Protein AF-A0A2D4QI68-F1 (afdb_monomer_lite)

Sequence (97 aa):
MYNESMERTRIRRRRPTATAVVVGTLAFLISAGLVGVPFAFAILWLKQVNPILSYVVTLGGGFAVVLAIMYVTVFLMEGFEKATGVSLRTRSSRQRS

Secondary structure (DSSP, 8-state):
-------------PPPPHHHHHHHHHHHHHHHHHHHHHHHHHHHHHHHH-HHHHHHHHHHHHHHHHHHHHHHHHHHHHHHHHHH----S-SSS----

Radius of gyration: 21.14 Å; chains: 1; bounding box: 76×21×42 Å

pLDDT: mean 77.0, std 17.6, range [38.06, 93.94]

Foldseek 3Di:
DDDDDPPPPPPPPDDQDPVLVVLLVVLLVVLCCVQVVVLVVVLVVCCVVPVVVSVVCVVVVVVVSVVSSVVSSVVSLVVVCVVPVDPSDPCPPPPDD

Structure (mmCIF, N/CA/C/O backbone):
data_AF-A0A2D4QI68-F1
#
_entry.id   AF-A0A2D4QI68-F1
#
loop_
_atom_site.group_PDB
_atom_site.id
_atom_site.type_symbol
_atom_site.label_atom_id
_atom_site.label_alt_id
_atom_site.label_comp_id
_atom_site.label_asym_id
_atom_site.label_entity_id
_atom_site.label_seq_id
_atom_site.pdbx_PDB_ins_code
_atom_site.Cartn_x
_atom_site.Cartn_y
_atom_site.Cartn_z
_atom_site.occupancy
_atom_site.B_iso_or_equiv
_atom_site.auth_seq_id
_atom_site.auth_comp_id
_atom_site.auth_asym_id
_atom_site.auth_atom_id
_atom_site.pdbx_PDB_model_num
ATOM 1 N N . MET A 1 1 ? -56.851 9.162 8.654 1.00 46.06 1 MET A N 1
ATOM 2 C CA . MET A 1 1 ? -56.366 8.025 7.838 1.00 46.06 1 MET A CA 1
ATOM 3 C C . MET A 1 1 ? -55.686 8.629 6.619 1.00 46.06 1 MET A C 1
ATOM 5 O O . MET A 1 1 ? -56.391 9.237 5.840 1.00 46.06 1 MET A O 1
ATOM 9 N N . TYR A 1 2 ? -54.376 8.671 6.416 1.00 38.06 2 TYR A N 1
ATOM 10 C CA . TYR A 1 2 ? -53.223 7.934 6.926 1.00 38.06 2 TYR A CA 1
ATOM 11 C C . TYR A 1 2 ? -52.075 8.954 7.065 1.00 38.06 2 TYR A C 1
ATOM 13 O O . TYR A 1 2 ? -51.702 9.591 6.083 1.00 38.06 2 TYR A O 1
ATOM 21 N N . ASN A 1 3 ? -51.554 9.128 8.278 1.00 54.41 3 ASN A N 1
ATOM 22 C CA . ASN A 1 3 ? -50.227 9.699 8.517 1.00 54.41 3 ASN A CA 1
ATOM 23 C C . ASN A 1 3 ? -49.251 8.520 8.676 1.00 54.41 3 ASN A C 1
ATOM 25 O O . ASN A 1 3 ? -49.701 7.419 8.973 1.00 54.41 3 ASN A O 1
ATOM 29 N N . GLU A 1 4 ? -47.949 8.789 8.551 1.00 47.94 4 GLU A N 1
ATOM 30 C CA . GLU A 1 4 ? -46.824 7.880 8.861 1.00 47.94 4 GLU A CA 1
ATOM 31 C C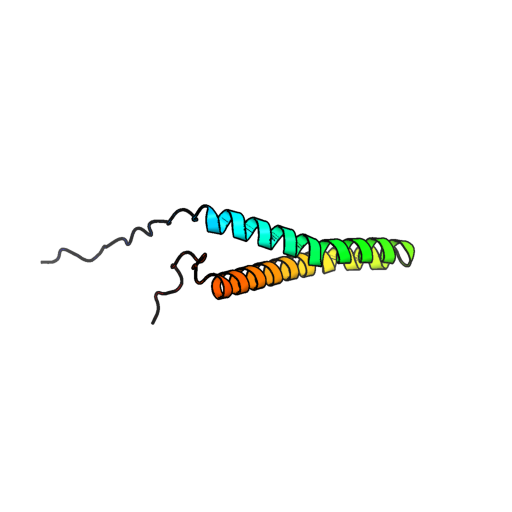 . GLU A 1 4 ? -46.401 6.907 7.745 1.00 47.94 4 GLU A C 1
ATOM 33 O O . GLU A 1 4 ? -46.900 5.796 7.643 1.00 47.94 4 GLU A O 1
ATOM 38 N N . SER A 1 5 ? -45.400 7.299 6.943 1.00 47.25 5 SER A N 1
ATOM 39 C CA . SER A 1 5 ? -44.358 6.355 6.465 1.00 47.25 5 SER A CA 1
ATOM 40 C C . SER A 1 5 ? -43.213 7.002 5.674 1.00 47.25 5 SER A C 1
ATOM 42 O O . SER A 1 5 ? -42.288 6.305 5.265 1.00 47.25 5 SER A O 1
ATOM 44 N N . MET A 1 6 ? -43.170 8.329 5.494 1.00 48.41 6 MET A N 1
ATOM 45 C CA . MET A 1 6 ? -41.939 9.000 5.042 1.00 48.41 6 MET A CA 1
ATOM 46 C C . MET A 1 6 ? -40.979 9.250 6.213 1.00 48.41 6 MET A C 1
ATOM 48 O O . MET A 1 6 ? -40.558 10.380 6.474 1.00 48.41 6 MET A O 1
ATOM 52 N N . GLU A 1 7 ? -40.601 8.189 6.925 1.00 46.50 7 GLU A N 1
ATOM 53 C CA . GLU A 1 7 ? -39.475 8.237 7.852 1.00 46.50 7 GLU A CA 1
ATOM 54 C C . GLU A 1 7 ? -38.187 8.269 7.020 1.00 46.50 7 GLU A C 1
ATOM 56 O O . GLU A 1 7 ? -37.572 7.256 6.691 1.00 46.50 7 GLU A O 1
ATOM 61 N N . ARG A 1 8 ? -37.796 9.479 6.602 1.00 53.12 8 ARG A N 1
ATOM 62 C CA . ARG A 1 8 ? -36.465 9.745 6.055 1.00 53.12 8 ARG A CA 1
ATOM 63 C C . ARG A 1 8 ? -35.458 9.412 7.150 1.00 53.12 8 ARG A C 1
ATOM 65 O O . ARG A 1 8 ? -35.125 10.276 7.962 1.00 53.12 8 ARG A O 1
ATOM 72 N N . THR A 1 9 ? -34.948 8.184 7.155 1.00 52.78 9 THR A N 1
ATOM 73 C CA . THR A 1 9 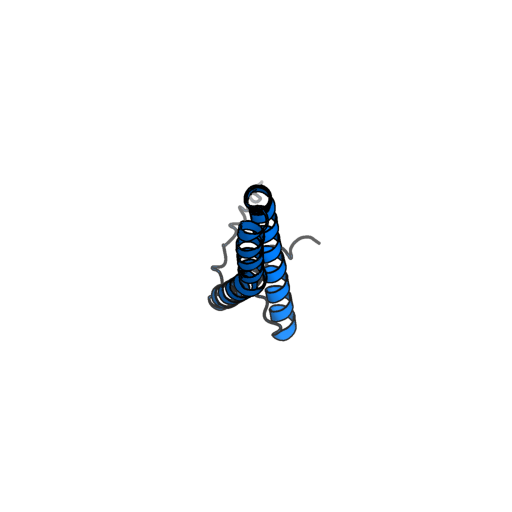? -33.770 7.775 7.921 1.00 52.78 9 THR A CA 1
ATOM 74 C C . THR A 1 9 ? -32.613 8.696 7.553 1.00 52.78 9 THR A C 1
ATOM 76 O O . THR A 1 9 ? -31.876 8.469 6.593 1.00 52.78 9 THR A O 1
ATOM 79 N N . ARG A 1 10 ? -32.459 9.790 8.304 1.00 56.16 10 ARG A N 1
ATOM 80 C CA . ARG A 1 10 ? -31.258 10.616 8.273 1.00 56.16 10 ARG A CA 1
ATOM 81 C C . ARG A 1 10 ? -30.132 9.723 8.760 1.00 56.16 10 ARG A C 1
ATOM 83 O O . ARG A 1 10 ? -29.990 9.496 9.959 1.00 56.16 10 ARG A O 1
ATOM 90 N N . ILE A 1 11 ? -29.334 9.220 7.825 1.00 55.78 11 ILE A N 1
ATOM 91 C CA . ILE A 1 11 ? -28.065 8.562 8.111 1.00 55.78 11 ILE A CA 1
ATOM 92 C C . ILE A 1 11 ? -27.205 9.606 8.831 1.00 55.78 11 ILE A C 1
ATOM 94 O O . ILE A 1 11 ? -26.557 10.446 8.204 1.00 55.78 11 ILE A O 1
ATOM 98 N N . ARG A 1 12 ? -27.245 9.615 10.169 1.00 50.62 12 ARG A N 1
ATOM 99 C CA . ARG A 1 12 ? -26.303 10.376 10.989 1.00 50.62 12 ARG A CA 1
ATOM 100 C C . ARG A 1 12 ? -24.933 9.791 10.680 1.00 50.62 12 ARG A C 1
ATOM 102 O O . ARG A 1 12 ? -24.572 8.747 11.220 1.00 50.62 12 ARG A O 1
ATOM 109 N N . ARG A 1 13 ? -24.183 10.445 9.788 1.00 49.00 13 ARG A N 1
ATOM 110 C CA . ARG A 1 13 ? -22.764 10.161 9.569 1.00 49.00 13 ARG A CA 1
ATOM 111 C C . ARG A 1 13 ? -22.080 10.291 10.928 1.00 49.00 13 ARG A C 1
ATOM 113 O O . ARG A 1 13 ? -21.866 11.403 11.409 1.00 49.00 13 ARG A O 1
ATOM 120 N N . ARG A 1 14 ? -21.807 9.163 11.594 1.00 54.69 14 ARG A N 1
ATOM 121 C CA . ARG A 1 14 ? -20.927 9.165 12.763 1.00 54.69 14 ARG A CA 1
ATOM 122 C C . ARG A 1 14 ? -19.587 9.671 12.254 1.00 54.69 14 ARG A C 1
ATOM 124 O O . ARG A 1 14 ? -19.041 9.101 11.312 1.00 54.69 14 ARG A O 1
ATOM 131 N N . ARG A 1 15 ? -19.117 10.785 12.822 1.00 56.84 15 ARG A N 1
ATOM 132 C CA . ARG A 1 15 ? -17.771 11.282 12.539 1.00 56.84 15 ARG A CA 1
ATOM 133 C C . ARG A 1 15 ? -16.795 10.130 12.803 1.00 56.84 15 ARG A C 1
ATOM 135 O O . ARG A 1 15 ? -17.011 9.403 13.778 1.00 56.84 15 ARG A O 1
ATOM 142 N N . PRO A 1 16 ? -15.792 9.927 11.937 1.00 60.50 16 PRO A N 1
ATOM 143 C CA . PRO A 1 16 ? -14.781 8.915 12.188 1.00 60.50 16 PRO A CA 1
ATOM 144 C C . PRO A 1 16 ? -14.194 9.168 13.578 1.00 60.50 16 PRO A C 1
ATOM 146 O O . PRO A 1 16 ? -13.912 10.313 13.942 1.00 60.50 16 PRO A O 1
ATOM 149 N N . THR A 1 17 ? -14.094 8.119 14.390 1.00 69.25 17 THR A N 1
ATOM 150 C CA . THR A 1 17 ? -13.422 8.224 15.684 1.00 69.25 17 THR A CA 1
ATOM 151 C C . THR A 1 17 ? -11.969 8.609 15.421 1.00 69.25 17 THR A C 1
ATOM 153 O O . THR A 1 17 ? -11.354 8.099 14.484 1.00 69.25 17 THR A O 1
ATOM 156 N N . ALA A 1 18 ? -11.406 9.515 16.227 1.00 75.50 18 ALA A N 1
ATOM 157 C CA . ALA A 1 18 ? -10.010 9.935 16.070 1.00 75.50 18 ALA A CA 1
ATOM 158 C C . ALA A 1 18 ? -9.057 8.723 16.030 1.00 75.50 18 ALA A C 1
ATOM 160 O O . ALA A 1 18 ? -8.113 8.695 15.249 1.00 75.50 18 ALA A O 1
ATOM 161 N N . THR A 1 19 ? -9.379 7.671 16.786 1.00 74.12 19 THR A N 1
ATOM 162 C CA . THR A 1 19 ? -8.669 6.388 16.783 1.00 74.12 19 THR A CA 1
ATOM 163 C C . THR A 1 19 ? -8.691 5.681 15.426 1.00 74.12 19 THR A C 1
ATOM 165 O O . THR A 1 19 ? -7.646 5.219 14.982 1.00 74.12 19 THR A O 1
ATOM 168 N N . ALA A 1 20 ? -9.827 5.640 14.724 1.00 76.31 20 ALA A N 1
ATOM 169 C CA . ALA A 1 20 ? -9.916 5.042 13.389 1.00 76.31 20 ALA A CA 1
ATOM 170 C C . ALA A 1 20 ? -9.085 5.811 12.357 1.00 76.31 20 ALA A C 1
ATOM 172 O O . ALA A 1 20 ? -8.450 5.199 11.500 1.00 76.31 20 ALA A O 1
ATOM 173 N N . VAL A 1 21 ? -9.031 7.142 12.471 1.00 80.25 21 VAL A N 1
ATOM 174 C CA . VAL A 1 21 ? -8.193 7.976 11.597 1.00 80.25 21 VAL A CA 1
ATOM 175 C C . VAL A 1 21 ? -6.710 7.725 11.866 1.00 80.25 21 VAL A C 1
ATOM 177 O O . VAL A 1 21 ? -5.950 7.525 10.921 1.00 80.25 21 VAL A O 1
ATOM 180 N N . VAL A 1 22 ? -6.295 7.686 13.135 1.00 85.38 22 VAL A N 1
ATOM 181 C CA . VAL A 1 22 ? -4.889 7.470 13.514 1.00 85.38 22 VAL A CA 1
ATOM 182 C C . VAL A 1 22 ? -4.420 6.076 13.108 1.00 85.38 22 VAL A C 1
ATOM 184 O O . VAL A 1 22 ? -3.415 5.951 12.410 1.00 85.38 22 VAL A O 1
ATOM 187 N N . VAL A 1 23 ?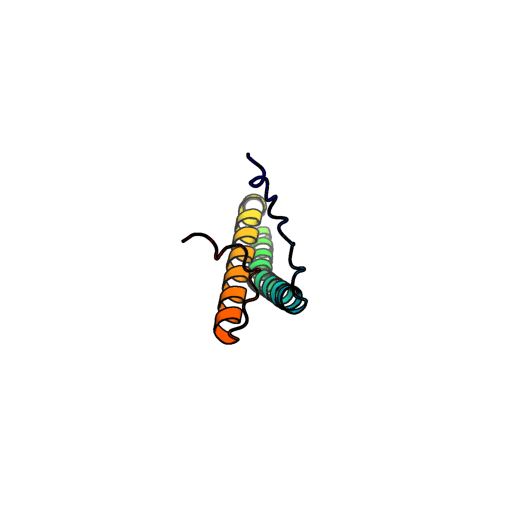 -5.168 5.031 13.476 1.00 85.50 23 VAL A N 1
ATOM 188 C CA . VAL A 1 23 ? -4.819 3.646 13.125 1.00 85.50 23 VAL A CA 1
ATOM 189 C C . VAL A 1 23 ? -4.836 3.460 11.613 1.00 85.50 23 VAL A C 1
ATOM 191 O O . VAL A 1 23 ? -3.939 2.826 11.066 1.00 85.50 23 VAL A O 1
ATOM 194 N N . GLY A 1 24 ? -5.806 4.055 10.918 1.00 85.25 24 GLY A N 1
ATOM 195 C CA . GLY A 1 24 ? -5.867 3.953 9.469 1.00 85.25 24 GLY A CA 1
ATOM 196 C C . GLY A 1 24 ? -4.727 4.651 8.751 1.00 85.25 24 GLY A C 1
ATOM 197 O O . GLY A 1 24 ? -4.163 4.090 7.815 1.00 85.25 24 GLY A O 1
ATOM 198 N N . THR A 1 25 ? -4.331 5.827 9.233 1.00 88.19 25 THR A N 1
ATOM 199 C CA . THR A 1 25 ? -3.159 6.535 8.710 1.00 88.19 25 THR A CA 1
ATOM 200 C C . THR A 1 25 ? -1.886 5.719 8.932 1.00 88.19 25 THR A C 1
ATOM 202 O O . THR A 1 25 ? -1.098 5.557 8.006 1.00 88.19 25 THR A O 1
ATOM 205 N N . LEU A 1 26 ? -1.701 5.142 10.123 1.00 89.75 26 LEU A N 1
ATOM 206 C CA . LEU A 1 26 ? -0.546 4.291 10.421 1.00 89.75 26 LEU A CA 1
ATOM 207 C C . LEU A 1 26 ? -0.515 3.034 9.546 1.00 89.75 26 LEU A C 1
ATOM 209 O O . LEU A 1 26 ? 0.518 2.731 8.953 1.00 89.75 26 LEU A O 1
ATOM 213 N N . ALA A 1 27 ? -1.642 2.332 9.414 1.00 89.25 27 ALA A N 1
ATOM 214 C CA . ALA A 1 27 ? -1.749 1.149 8.564 1.00 89.25 27 ALA A CA 1
ATOM 215 C C . ALA A 1 27 ? -1.441 1.477 7.096 1.00 89.25 27 ALA A C 1
ATOM 217 O O . ALA A 1 27 ? -0.736 0.718 6.430 1.00 89.25 27 ALA A O 1
ATOM 218 N N . PHE A 1 28 ? -1.908 2.628 6.604 1.00 90.69 28 PHE A N 1
ATOM 219 C CA . PHE A 1 28 ? -1.603 3.094 5.256 1.00 90.69 28 PHE A CA 1
ATOM 220 C C . PHE A 1 28 ? -0.112 3.390 5.072 1.00 90.69 28 PHE A C 1
ATOM 222 O O . PHE A 1 28 ? 0.481 2.926 4.102 1.00 90.69 28 PHE A O 1
ATOM 229 N N . LEU A 1 29 ? 0.519 4.103 6.013 1.00 92.69 29 LEU A N 1
ATOM 230 C CA . LEU A 1 29 ? 1.953 4.409 5.955 1.00 92.69 29 LEU A CA 1
ATOM 231 C C . LEU A 1 29 ? 2.810 3.138 5.969 1.00 92.69 29 LEU A C 1
ATOM 233 O O . LEU A 1 29 ? 3.738 3.015 5.172 1.00 92.69 29 LEU A O 1
ATOM 237 N N . ILE A 1 30 ? 2.468 2.170 6.823 1.00 92.62 30 ILE A N 1
ATOM 238 C CA . ILE A 1 30 ? 3.151 0.871 6.882 1.00 92.62 30 ILE A CA 1
ATOM 239 C C . ILE A 1 30 ? 2.985 0.122 5.555 1.00 92.62 30 ILE A C 1
ATOM 241 O O . ILE A 1 30 ? 3.960 -0.387 5.008 1.00 92.62 30 ILE A O 1
ATOM 245 N N . SER A 1 31 ? 1.772 0.101 5.000 1.00 91.38 31 SER A N 1
ATOM 246 C CA . SER A 1 31 ? 1.483 -0.562 3.722 1.00 91.38 31 SER A CA 1
ATOM 247 C C . SER A 1 31 ? 2.227 0.087 2.554 1.00 91.38 31 SER A C 1
ATOM 249 O O . SER A 1 31 ? 2.807 -0.607 1.719 1.00 91.38 31 SER A O 1
ATOM 251 N N . ALA A 1 32 ? 2.258 1.420 2.513 1.00 90.50 32 ALA A N 1
ATOM 252 C CA . ALA A 1 32 ? 3.002 2.181 1.519 1.00 90.50 32 ALA A CA 1
ATOM 253 C C . ALA A 1 32 ? 4.512 1.925 1.630 1.00 90.50 32 ALA A C 1
ATOM 255 O O . ALA A 1 32 ? 5.177 1.777 0.609 1.00 90.50 32 ALA A O 1
ATOM 256 N N . GLY A 1 33 ? 5.046 1.804 2.848 1.00 91.06 33 GLY A N 1
ATOM 257 C CA . GLY A 1 33 ? 6.437 1.417 3.077 1.00 91.06 33 GLY A CA 1
ATOM 258 C C . GLY A 1 33 ? 6.739 -0.002 2.589 1.00 91.06 33 GLY A C 1
ATOM 259 O O . GLY A 1 33 ? 7.690 -0.206 1.840 1.00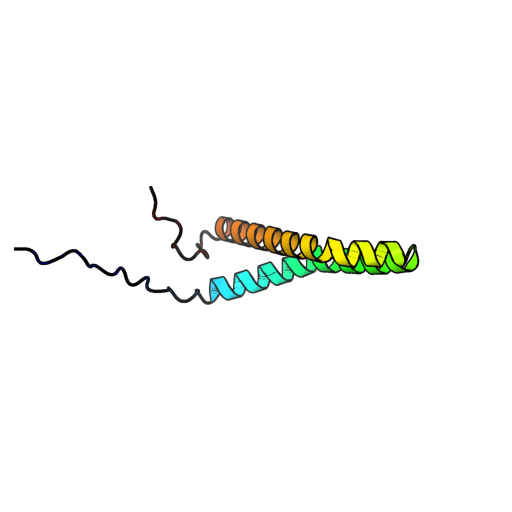 91.06 33 GLY A O 1
ATOM 260 N N . LEU A 1 34 ? 5.902 -0.973 2.960 1.00 92.44 34 LEU A N 1
ATOM 261 C CA . LEU A 1 34 ? 6.092 -2.390 2.629 1.00 92.44 34 LEU A CA 1
ATOM 262 C C . LEU A 1 34 ? 6.007 -2.687 1.132 1.00 92.44 34 LEU A C 1
ATOM 264 O O . LEU A 1 34 ? 6.721 -3.559 0.651 1.00 92.44 34 LEU A O 1
ATOM 268 N N . VAL A 1 35 ? 5.133 -1.997 0.399 1.00 93.19 35 VAL A N 1
ATOM 269 C CA . VAL A 1 35 ? 4.894 -2.275 -1.027 1.00 93.19 35 VAL A CA 1
ATOM 270 C C . VAL A 1 35 ? 5.573 -1.240 -1.921 1.00 93.19 35 VAL A C 1
ATOM 272 O O . VAL A 1 35 ? 6.207 -1.589 -2.916 1.00 93.19 35 VAL A O 1
ATOM 275 N N . GLY A 1 36 ? 5.465 0.040 -1.571 1.00 90.44 36 GLY A N 1
ATOM 276 C CA . GLY A 1 36 ? 5.961 1.142 -2.389 1.00 90.44 36 GLY A CA 1
ATOM 277 C C . GLY A 1 36 ? 7.485 1.211 -2.445 1.00 90.44 36 GLY A C 1
ATOM 278 O O . GLY A 1 36 ? 8.033 1.428 -3.525 1.00 90.44 36 GLY A O 1
ATOM 279 N N . VAL A 1 37 ? 8.181 0.978 -1.324 1.00 92.00 37 VAL A N 1
ATOM 280 C CA . VAL A 1 37 ? 9.655 1.045 -1.290 1.00 92.00 37 VAL A CA 1
ATOM 281 C C . VAL A 1 37 ? 10.289 -0.058 -2.146 1.00 92.00 37 VAL A C 1
ATOM 283 O O . VAL A 1 37 ? 11.096 0.284 -3.014 1.00 92.00 37 VAL A O 1
ATOM 286 N N . PRO A 1 38 ? 9.917 -1.350 -2.010 1.00 92.69 38 PRO A N 1
ATOM 287 C CA . PRO A 1 38 ? 10.467 -2.393 -2.874 1.00 92.69 38 PRO A CA 1
ATOM 288 C C . PRO A 1 38 ? 10.122 -2.186 -4.348 1.00 92.69 38 PRO A C 1
ATOM 290 O O . PRO A 1 38 ? 10.969 -2.410 -5.208 1.00 92.69 38 PRO A O 1
ATOM 293 N N . PHE A 1 39 ? 8.908 -1.714 -4.652 1.00 91.81 39 PHE A N 1
ATOM 294 C CA . PHE A 1 39 ? 8.504 -1.438 -6.028 1.00 91.81 39 PHE A CA 1
ATOM 295 C C . PHE A 1 39 ? 9.330 -0.313 -6.662 1.00 91.81 39 PHE A C 1
ATOM 297 O O . PHE A 1 39 ? 9.815 -0.459 -7.783 1.00 91.81 39 PHE A O 1
ATOM 304 N N . ALA A 1 40 ? 9.555 0.784 -5.935 1.00 90.75 40 ALA A N 1
ATOM 305 C CA . ALA A 1 40 ? 10.415 1.869 -6.396 1.00 90.75 40 ALA A CA 1
ATOM 306 C C . ALA A 1 40 ? 11.852 1.380 -6.633 1.00 90.75 40 ALA A C 1
ATOM 308 O O . ALA A 1 40 ? 12.454 1.698 -7.658 1.00 90.75 40 ALA A O 1
ATOM 309 N N . PHE A 1 41 ? 12.380 0.554 -5.726 1.00 93.94 41 PHE A N 1
ATOM 310 C CA . PHE A 1 41 ? 13.713 -0.029 -5.871 1.00 93.94 41 PHE A CA 1
ATOM 311 C C . PHE A 1 41 ? 13.805 -0.954 -7.092 1.00 93.94 41 PHE A C 1
ATOM 313 O O . PHE A 1 41 ? 14.759 -0.865 -7.865 1.00 93.94 41 PHE A O 1
ATOM 320 N N . ALA A 1 42 ? 12.783 -1.782 -7.318 1.00 90.12 42 ALA A N 1
ATOM 321 C CA . ALA A 1 42 ? 12.686 -2.647 -8.487 1.00 90.12 42 ALA A CA 1
ATOM 322 C C . ALA A 1 42 ? 12.649 -1.840 -9.793 1.00 90.12 42 ALA A C 1
ATOM 324 O O . ALA A 1 42 ? 13.361 -2.184 -10.730 1.00 90.12 42 ALA A O 1
ATOM 325 N N . ILE A 1 43 ? 11.893 -0.736 -9.853 1.00 91.12 43 ILE A N 1
ATOM 326 C CA . ILE A 1 43 ? 11.869 0.157 -11.024 1.00 91.12 43 ILE A CA 1
ATOM 327 C C . ILE A 1 43 ? 13.239 0.778 -11.277 1.00 91.12 43 ILE A C 1
ATOM 329 O O . ILE A 1 43 ? 13.682 0.804 -12.426 1.00 91.12 43 ILE A O 1
ATOM 333 N N . LEU A 1 44 ? 13.901 1.291 -10.235 1.00 92.12 44 LEU A N 1
ATOM 334 C CA . LEU A 1 44 ? 15.223 1.911 -10.358 1.00 92.12 44 LEU A CA 1
ATOM 335 C C . LEU A 1 44 ? 16.258 0.909 -10.869 1.00 92.12 44 LEU A C 1
ATOM 337 O O . LEU A 1 44 ? 17.029 1.235 -11.771 1.00 92.12 44 LEU A O 1
ATOM 341 N N . TRP A 1 45 ? 16.229 -0.317 -10.347 1.00 92.06 45 TRP A N 1
ATOM 342 C CA . TRP A 1 45 ? 17.085 -1.400 -10.815 1.00 92.06 45 TRP A CA 1
ATOM 343 C C . TRP A 1 45 ? 16.770 -1.779 -12.268 1.00 92.06 45 TRP A C 1
ATOM 345 O O . TRP A 1 45 ? 17.661 -1.812 -13.115 1.00 92.06 45 TRP A O 1
ATOM 355 N N . LEU A 1 46 ? 15.489 -1.958 -12.605 1.00 90.94 46 LEU A N 1
ATOM 356 C CA . LEU A 1 46 ? 15.064 -2.296 -13.964 1.00 90.94 46 LEU A CA 1
ATOM 357 C C . LEU A 1 46 ? 15.411 -1.189 -14.961 1.00 90.94 46 LEU A C 1
ATOM 359 O O . LEU A 1 46 ? 15.730 -1.482 -16.104 1.00 90.94 46 LEU A O 1
ATOM 363 N N . LYS A 1 47 ? 15.398 0.078 -14.538 1.00 91.88 47 LYS A N 1
ATOM 364 C CA . LYS A 1 47 ? 15.792 1.220 -15.369 1.00 91.88 47 LYS A CA 1
ATOM 365 C C . LYS A 1 47 ? 17.268 1.164 -15.767 1.00 91.88 47 LYS A C 1
ATOM 367 O O . LYS A 1 47 ? 17.593 1.605 -16.865 1.00 91.88 47 LYS A O 1
ATOM 372 N N . GLN A 1 48 ? 18.138 0.626 -14.908 1.00 92.19 48 GLN A N 1
ATOM 373 C CA . GLN A 1 48 ? 19.557 0.429 -15.226 1.00 92.19 48 GLN A CA 1
ATOM 374 C C . GLN A 1 48 ? 19.770 -0.715 -16.222 1.00 92.19 48 GLN A C 1
ATOM 376 O O . GLN A 1 48 ? 20.625 -0.607 -17.094 1.00 92.19 48 GLN A O 1
ATOM 381 N N . VAL A 1 49 ? 18.990 -1.793 -16.104 1.00 92.94 49 VAL A N 1
ATOM 382 C CA . VAL A 1 49 ? 19.139 -2.991 -16.948 1.00 92.94 49 VAL A CA 1
ATOM 383 C C . VAL A 1 49 ? 18.427 -2.833 -18.294 1.00 92.94 49 VAL A C 1
ATOM 385 O O . VAL A 1 49 ? 18.973 -3.183 -19.337 1.00 92.94 49 VAL A O 1
ATOM 388 N N . ASN A 1 50 ? 17.195 -2.324 -18.287 1.00 92.44 50 ASN A N 1
ATOM 389 C CA . ASN A 1 50 ? 16.369 -2.142 -19.474 1.00 92.44 50 ASN A CA 1
ATOM 390 C C . ASN A 1 50 ? 15.376 -0.968 -19.295 1.00 92.44 50 ASN A C 1
ATOM 392 O O . ASN A 1 50 ? 14.293 -1.135 -18.718 1.00 92.44 50 ASN A O 1
ATOM 396 N N . PRO A 1 51 ? 15.699 0.228 -19.821 1.00 87.19 51 PRO A N 1
ATOM 397 C CA . PRO A 1 51 ? 14.891 1.428 -19.605 1.00 87.19 51 PRO A CA 1
ATOM 398 C C . PRO A 1 51 ? 13.499 1.349 -20.248 1.00 87.19 51 PRO A C 1
ATOM 400 O O . PRO A 1 51 ? 12.550 1.924 -19.716 1.00 87.19 51 PRO A O 1
ATOM 403 N N . ILE A 1 52 ? 13.348 0.609 -21.352 1.00 89.81 52 ILE A N 1
ATOM 404 C CA . ILE A 1 52 ? 12.058 0.432 -22.037 1.00 89.81 52 ILE A CA 1
ATOM 405 C C . ILE A 1 52 ? 11.132 -0.422 -21.173 1.00 89.81 52 ILE A C 1
ATOM 407 O O . ILE A 1 52 ? 9.981 -0.057 -20.935 1.00 89.81 52 ILE A O 1
ATOM 411 N N . LEU A 1 53 ? 11.650 -1.532 -20.642 1.00 86.94 53 LEU A N 1
ATOM 412 C CA . LEU A 1 53 ? 10.880 -2.407 -19.764 1.00 86.94 53 LEU A CA 1
ATOM 413 C C . LEU A 1 53 ? 10.483 -1.691 -18.464 1.00 86.94 53 LEU A C 1
ATOM 415 O O . LEU A 1 53 ? 9.354 -1.838 -18.006 1.00 86.94 53 LEU A O 1
ATOM 419 N N . SER A 1 54 ? 11.370 -0.859 -17.910 1.00 89.81 54 SER A N 1
ATOM 420 C CA . SER A 1 54 ? 11.066 -0.004 -16.753 1.00 89.81 54 SER A CA 1
ATOM 421 C C . SER A 1 54 ? 9.870 0.915 -17.008 1.00 89.81 54 SER A C 1
ATOM 423 O O . SER A 1 54 ? 8.983 1.017 -16.159 1.00 89.81 54 SER A O 1
ATOM 425 N N . TYR A 1 55 ? 9.781 1.522 -18.193 1.00 86.75 55 TYR A N 1
ATOM 426 C CA . TYR A 1 55 ? 8.654 2.381 -18.558 1.00 86.75 55 TYR A CA 1
ATOM 427 C C . TYR A 1 55 ? 7.326 1.608 -18.617 1.00 86.75 55 TYR A C 1
ATOM 429 O O . TYR A 1 55 ? 6.329 2.043 -18.039 1.00 86.75 55 TYR A O 1
ATOM 437 N N . VAL A 1 56 ? 7.332 0.420 -19.229 1.00 87.56 56 VAL A N 1
ATOM 438 C CA . VAL A 1 56 ? 6.154 -0.464 -19.307 1.00 87.56 56 VAL A CA 1
ATOM 439 C C . VAL A 1 56 ? 5.699 -0.905 -17.912 1.00 87.56 56 VAL A C 1
ATOM 441 O O . VAL A 1 56 ? 4.517 -0.808 -17.579 1.00 87.56 56 VAL A O 1
ATOM 444 N N . VAL A 1 57 ? 6.640 -1.337 -17.068 1.00 87.31 57 VAL A N 1
ATOM 445 C CA . VAL A 1 57 ? 6.361 -1.755 -15.687 1.00 87.31 57 VAL A CA 1
ATOM 446 C C . VAL A 1 57 ? 5.878 -0.585 -14.836 1.00 87.31 57 VAL A C 1
ATOM 448 O O . VAL A 1 57 ? 5.012 -0.772 -13.991 1.00 87.31 57 VAL A O 1
ATOM 451 N N . THR A 1 58 ? 6.368 0.631 -15.067 1.00 86.25 58 THR A N 1
ATOM 452 C CA . THR A 1 58 ? 5.905 1.818 -14.333 1.00 86.25 58 THR A CA 1
ATOM 453 C C . THR A 1 58 ? 4.456 2.156 -14.687 1.00 86.25 58 THR A C 1
ATOM 455 O O . THR A 1 58 ? 3.644 2.387 -13.791 1.00 86.25 58 THR A O 1
ATOM 458 N N . LEU A 1 59 ? 4.108 2.131 -15.978 1.00 85.19 59 LEU A N 1
ATOM 459 C CA . LEU A 1 59 ? 2.754 2.425 -16.455 1.00 85.19 59 LEU A CA 1
ATOM 460 C C . LEU A 1 59 ? 1.722 1.385 -15.999 1.00 85.19 59 LEU A C 1
ATOM 462 O O . LEU A 1 59 ? 0.640 1.757 -15.552 1.00 85.19 59 LEU A O 1
ATOM 466 N N . GLY A 1 60 ? 2.044 0.093 -16.092 1.00 82.56 60 GLY A N 1
ATOM 467 C CA . GLY A 1 60 ? 1.126 -0.979 -15.687 1.00 82.56 60 GLY A CA 1
ATOM 468 C C . GLY A 1 60 ? 1.160 -1.288 -14.187 1.00 82.56 60 GLY A C 1
ATOM 469 O O . GLY A 1 60 ? 0.137 -1.594 -13.576 1.00 82.56 60 GLY A O 1
ATOM 470 N N . GLY A 1 61 ? 2.337 -1.191 -13.573 1.00 83.19 61 GLY A N 1
ATOM 471 C CA . GLY A 1 61 ? 2.578 -1.596 -12.190 1.00 83.19 61 GLY A CA 1
ATOM 472 C C . GLY A 1 61 ? 2.051 -0.605 -11.159 1.00 83.19 61 GLY A C 1
ATOM 473 O O . GLY A 1 61 ? 1.656 -1.029 -10.077 1.00 83.19 61 GLY A O 1
ATOM 474 N N . GLY A 1 62 ? 1.959 0.688 -11.490 1.00 84.94 62 GLY A N 1
ATOM 475 C CA . GLY A 1 62 ? 1.454 1.704 -10.560 1.00 84.94 62 GLY A CA 1
ATOM 476 C C . GLY A 1 62 ? 0.055 1.385 -10.022 1.00 84.94 62 GLY A C 1
ATOM 477 O O . GLY A 1 62 ? -0.185 1.483 -8.819 1.00 84.94 62 GLY A O 1
ATOM 478 N N . PHE A 1 63 ? -0.854 0.913 -10.881 1.00 87.81 63 PHE A N 1
ATOM 479 C CA . PHE A 1 63 ? -2.200 0.519 -10.456 1.00 87.81 63 PHE A CA 1
ATOM 480 C C . PHE A 1 63 ? -2.189 -0.720 -9.550 1.00 87.81 63 PHE A C 1
ATOM 482 O O . PHE A 1 63 ? -2.839 -0.732 -8.504 1.00 87.81 63 PHE A O 1
ATOM 489 N N . ALA A 1 64 ? -1.400 -1.739 -9.906 1.00 87.62 64 ALA A N 1
ATOM 490 C CA . ALA A 1 64 ? -1.254 -2.947 -9.096 1.00 87.62 64 ALA A CA 1
ATOM 491 C C . ALA A 1 64 ? -0.679 -2.639 -7.702 1.00 87.62 64 ALA A C 1
ATOM 493 O O . ALA A 1 64 ? -1.120 -3.210 -6.707 1.00 87.62 64 ALA A O 1
ATOM 494 N N . VAL A 1 65 ? 0.249 -1.684 -7.613 1.00 89.94 65 VAL A N 1
ATOM 495 C CA . VAL A 1 65 ? 0.839 -1.226 -6.349 1.00 89.94 65 VAL A CA 1
ATOM 496 C C . VAL A 1 65 ? -0.186 -0.515 -5.481 1.00 89.94 65 VAL A C 1
ATOM 498 O O . VAL A 1 65 ? -0.266 -0.802 -4.291 1.00 89.94 65 VAL A O 1
ATOM 501 N N . VAL A 1 66 ? -1.014 0.362 -6.054 1.00 89.88 66 VAL A N 1
ATOM 502 C CA . VAL A 1 66 ? -2.099 1.016 -5.304 1.00 89.88 66 VAL A CA 1
ATOM 503 C C . VAL A 1 66 ? -3.076 -0.020 -4.745 1.00 89.88 66 VAL A C 1
ATOM 505 O O . VAL A 1 66 ? -3.421 0.048 -3.564 1.00 89.88 66 VAL A O 1
ATOM 508 N N . LEU A 1 67 ? -3.474 -1.012 -5.548 1.00 90.56 67 LEU A N 1
ATOM 509 C CA . LEU A 1 67 ? -4.338 -2.103 -5.086 1.00 90.56 67 LEU A CA 1
ATOM 510 C C . LEU A 1 67 ? -3.682 -2.932 -3.977 1.00 90.56 67 LEU A C 1
ATOM 512 O O . LEU A 1 67 ? -4.336 -3.244 -2.983 1.00 90.56 67 LEU A O 1
ATOM 516 N N . ALA A 1 68 ? -2.393 -3.245 -4.105 1.00 91.38 68 ALA A N 1
ATOM 517 C CA . ALA A 1 68 ? -1.644 -3.967 -3.083 1.00 91.38 68 ALA A CA 1
ATOM 518 C C . ALA A 1 68 ? -1.545 -3.166 -1.774 1.00 91.38 68 ALA A C 1
ATOM 520 O O . ALA A 1 68 ? -1.786 -3.718 -0.703 1.00 91.38 68 ALA A O 1
ATOM 521 N N . ILE A 1 69 ? -1.277 -1.858 -1.839 1.00 91.19 69 ILE A N 1
ATOM 522 C CA . ILE A 1 69 ? -1.257 -0.978 -0.660 1.00 91.19 69 ILE A CA 1
ATOM 523 C C . ILE A 1 69 ? -2.631 -0.958 0.014 1.00 91.19 69 ILE A C 1
ATOM 525 O O . ILE A 1 69 ? -2.708 -1.101 1.235 1.00 91.19 69 ILE A O 1
ATOM 529 N N . MET A 1 70 ? -3.718 -0.823 -0.754 1.00 90.62 70 MET A N 1
ATOM 530 C CA . MET A 1 70 ? -5.078 -0.877 -0.207 1.00 90.62 70 MET A CA 1
ATOM 531 C C . MET A 1 70 ? -5.360 -2.221 0.468 1.00 90.62 70 MET A C 1
ATOM 533 O O . MET A 1 70 ? -5.858 -2.241 1.591 1.00 90.62 70 MET A O 1
ATOM 537 N N . TYR A 1 71 ? -5.001 -3.331 -0.178 1.00 91.44 71 TYR A N 1
ATOM 538 C CA . TYR A 1 71 ? -5.188 -4.672 0.366 1.00 91.44 71 TYR A CA 1
ATOM 539 C C . TYR A 1 71 ? -4.442 -4.864 1.693 1.00 91.44 71 TYR A C 1
ATOM 541 O O . TYR A 1 71 ? -5.045 -5.274 2.685 1.00 91.44 71 TYR A O 1
ATOM 549 N N . VAL A 1 72 ? -3.157 -4.501 1.747 1.00 90.50 72 VAL A N 1
ATOM 550 C CA . VAL A 1 72 ? -2.345 -4.601 2.972 1.00 90.50 72 VAL A CA 1
ATOM 551 C C . VAL A 1 72 ? -2.892 -3.680 4.063 1.00 90.50 72 VAL A C 1
ATOM 553 O O . VAL A 1 72 ? -2.968 -4.085 5.220 1.00 90.50 72 VAL A O 1
ATOM 556 N N . THR A 1 73 ? -3.368 -2.485 3.704 1.00 90.94 73 THR A N 1
ATOM 557 C CA . THR A 1 73 ? -3.965 -1.550 4.670 1.00 90.94 73 THR A CA 1
ATOM 558 C C . THR A 1 73 ? -5.215 -2.151 5.309 1.00 90.94 73 THR A C 1
ATOM 560 O O . THR A 1 73 ? -5.355 -2.120 6.531 1.00 90.94 73 THR A O 1
ATOM 563 N N . VAL A 1 74 ? -6.110 -2.735 4.503 1.00 87.00 74 VAL A N 1
ATOM 564 C CA . VAL A 1 74 ? -7.322 -3.406 4.998 1.00 87.00 74 VAL A CA 1
ATOM 565 C C . VAL A 1 74 ? -6.954 -4.605 5.868 1.00 87.00 74 VAL A C 1
ATOM 567 O O . VAL A 1 74 ? -7.508 -4.753 6.954 1.00 87.00 74 VAL A O 1
ATOM 570 N N . PHE A 1 75 ? -5.981 -5.414 5.447 1.00 88.88 75 PHE A N 1
ATOM 5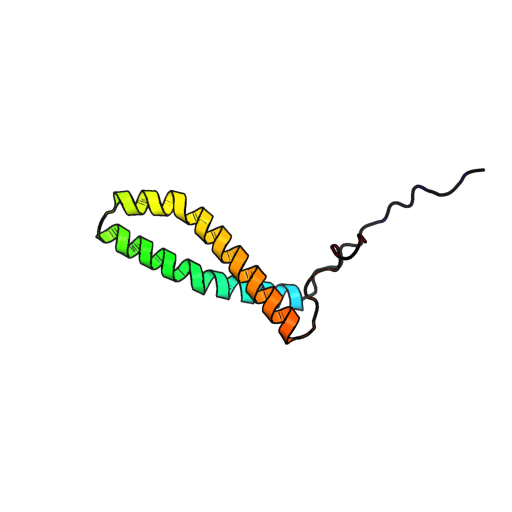71 C CA . PHE A 1 75 ? -5.514 -6.565 6.215 1.00 88.88 75 PHE A CA 1
ATOM 572 C C . PHE A 1 75 ? -4.947 -6.161 7.587 1.00 88.88 75 PHE A C 1
ATOM 574 O O . PHE A 1 75 ? -5.285 -6.768 8.603 1.00 88.88 75 PHE A O 1
ATOM 581 N N . LEU A 1 76 ? -4.136 -5.099 7.642 1.00 87.94 76 LEU A N 1
ATOM 582 C CA . LEU A 1 76 ? -3.589 -4.559 8.889 1.00 87.94 76 LEU A CA 1
ATOM 583 C C . LEU A 1 76 ? -4.682 -3.997 9.801 1.00 87.94 76 LEU A C 1
ATOM 585 O O . LEU A 1 76 ? -4.651 -4.233 11.009 1.00 87.94 76 LEU A O 1
ATOM 589 N N . MET A 1 77 ? -5.665 -3.290 9.240 1.00 83.94 77 MET A N 1
ATOM 590 C CA . MET A 1 77 ? -6.817 -2.809 10.004 1.00 83.94 77 MET A CA 1
ATOM 591 C C . MET A 1 77 ? -7.626 -3.969 10.595 1.00 83.94 77 MET A C 1
ATOM 593 O O . MET A 1 77 ? -7.942 -3.935 11.780 1.00 83.94 77 MET A O 1
ATOM 597 N N . GLU A 1 78 ? -7.927 -5.009 9.813 1.00 84.31 78 GLU A N 1
ATOM 598 C CA . GLU A 1 78 ? -8.651 -6.191 10.302 1.00 84.31 78 GLU A CA 1
ATOM 599 C C . GLU A 1 78 ? -7.858 -6.954 11.371 1.00 84.31 78 GLU A C 1
ATOM 601 O O . GLU A 1 78 ? -8.431 -7.421 12.358 1.00 84.31 78 GLU A O 1
ATOM 606 N N . GLY A 1 79 ? -6.535 -7.056 11.212 1.00 84.50 79 GLY A N 1
ATOM 607 C CA . GLY A 1 79 ? -5.643 -7.616 12.225 1.00 84.50 79 GLY A CA 1
ATOM 608 C C . GLY A 1 79 ? -5.673 -6.816 13.528 1.00 84.50 79 GLY A C 1
ATOM 609 O O . GLY A 1 79 ? -5.793 -7.395 14.608 1.00 84.50 79 GLY A O 1
ATOM 610 N N . PHE A 1 80 ? -5.644 -5.485 13.438 1.00 83.62 80 PHE A N 1
ATOM 611 C CA . PHE A 1 80 ? -5.724 -4.602 14.599 1.00 83.62 80 PHE A CA 1
ATOM 612 C C . PHE A 1 80 ? -7.084 -4.682 15.309 1.00 83.62 80 PHE A C 1
ATOM 614 O O . PHE A 1 80 ? -7.126 -4.741 16.540 1.00 83.62 80 PHE A O 1
ATOM 621 N N . GLU A 1 81 ? -8.194 -4.731 14.563 1.00 83.06 81 GLU A N 1
ATOM 622 C CA . GLU A 1 81 ? -9.537 -4.919 15.13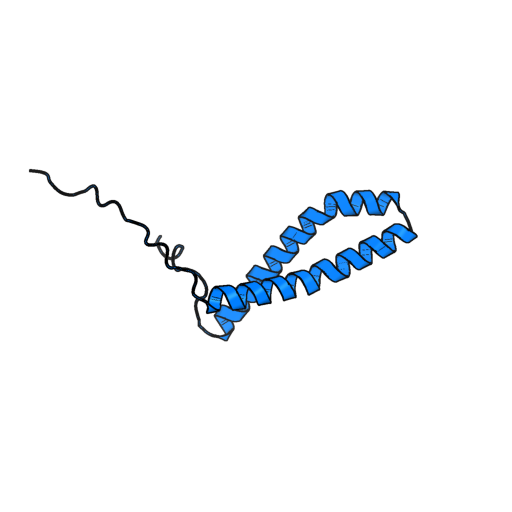3 1.00 83.06 81 GLU A CA 1
ATOM 623 C C . GLU A 1 81 ? -9.639 -6.248 15.897 1.00 83.06 81 GLU A C 1
ATOM 625 O O . GLU A 1 81 ? -10.178 -6.281 17.003 1.00 83.06 81 GLU A O 1
ATOM 630 N N . LYS A 1 82 ? -9.076 -7.337 15.352 1.00 82.69 82 LYS A N 1
ATOM 631 C CA . LYS A 1 82 ? -9.031 -8.645 16.029 1.00 82.69 82 LYS A CA 1
ATOM 632 C C . LYS A 1 82 ? -8.162 -8.626 17.286 1.00 82.69 82 LYS A C 1
ATOM 634 O O . LYS A 1 82 ? -8.543 -9.231 18.281 1.00 82.69 82 LYS A O 1
ATOM 639 N N . ALA A 1 83 ? -7.020 -7.941 17.249 1.00 82.56 83 ALA A N 1
ATOM 640 C CA . ALA A 1 83 ? -6.086 -7.886 18.372 1.00 82.56 83 ALA A CA 1
ATOM 641 C C . ALA A 1 83 ? -6.600 -7.030 19.540 1.00 82.56 83 ALA A C 1
ATOM 643 O O . ALA A 1 83 ? -6.366 -7.361 20.698 1.00 82.56 83 ALA A O 1
ATOM 644 N N . THR A 1 84 ? -7.295 -5.930 19.247 1.00 78.62 84 THR A N 1
ATOM 645 C CA . THR A 1 84 ? -7.741 -4.966 20.269 1.00 78.62 84 THR A CA 1
ATOM 646 C C . THR A 1 84 ? -9.208 -5.118 20.662 1.00 78.62 84 THR A C 1
ATOM 648 O O . THR A 1 84 ? -9.630 -4.556 21.670 1.00 78.62 84 THR A O 1
ATOM 651 N N . GLY A 1 85 ? -10.013 -5.837 19.873 1.00 71.31 85 GLY A N 1
ATOM 652 C CA . GLY A 1 85 ? -11.462 -5.940 20.063 1.00 71.31 85 GLY A CA 1
ATOM 653 C C . GLY A 1 85 ? -12.221 -4.632 19.792 1.00 71.31 85 GLY A C 1
ATOM 654 O O . GLY A 1 85 ? -13.441 -4.578 19.960 1.00 71.31 85 GLY A O 1
ATOM 655 N N . VAL A 1 86 ? -11.530 -3.569 19.364 1.00 69.62 86 VAL A N 1
ATOM 656 C CA . VAL A 1 86 ? -12.122 -2.263 19.067 1.00 69.62 86 VAL A CA 1
ATOM 657 C C . VAL A 1 86 ? -12.519 -2.219 17.594 1.00 69.62 86 VAL A C 1
ATOM 659 O O . VAL A 1 86 ? -11.669 -2.226 16.712 1.00 69.62 86 VAL A O 1
ATOM 662 N N . SER A 1 87 ? -13.825 -2.130 17.325 1.00 65.25 87 SER A N 1
ATOM 663 C CA . SER A 1 87 ? -14.357 -1.909 15.973 1.00 65.25 87 SER A CA 1
ATOM 664 C C . SER A 1 87 ? -13.998 -0.500 15.495 1.00 65.25 87 SER A C 1
ATOM 666 O O . SER A 1 87 ? -14.583 0.483 15.955 1.00 65.25 87 SER A O 1
ATOM 668 N N . LEU A 1 88 ? -13.074 -0.403 14.543 1.00 64.19 88 LEU A N 1
ATOM 669 C CA . LEU A 1 88 ? -12.728 0.826 13.825 1.00 64.19 88 LEU A CA 1
ATOM 670 C C . LEU A 1 88 ? -13.670 1.053 12.635 1.00 64.19 88 LEU A C 1
ATOM 672 O O . LEU A 1 88 ? -13.825 2.183 12.167 1.00 64.19 88 LEU A O 1
ATOM 676 N N . ARG A 1 89 ? -14.370 0.003 12.192 1.00 58.47 89 ARG A N 1
ATOM 677 C CA . ARG A 1 89 ? -15.477 0.093 11.240 1.00 58.47 89 ARG A CA 1
ATOM 678 C C . ARG A 1 89 ? -16.614 0.938 11.812 1.00 58.47 89 ARG A C 1
ATOM 680 O O . ARG A 1 89 ? -17.251 0.594 12.811 1.00 58.47 89 ARG A O 1
ATOM 687 N N . THR A 1 90 ? -16.946 2.024 11.115 1.00 50.44 90 THR A N 1
ATOM 688 C CA . THR A 1 90 ? -18.282 2.616 11.186 1.00 50.44 90 THR A CA 1
ATOM 689 C C . THR A 1 90 ? -19.285 1.507 10.876 1.00 50.44 90 THR A C 1
ATOM 691 O O . THR A 1 90 ? -19.244 0.880 9.824 1.00 50.44 90 THR A O 1
ATOM 694 N N . ARG A 1 91 ? -20.169 1.231 11.834 1.00 47.19 91 ARG A N 1
ATOM 695 C CA . ARG A 1 91 ? -21.168 0.151 11.855 1.00 47.19 91 ARG A CA 1
ATOM 696 C C . ARG A 1 91 ? -22.258 0.285 10.767 1.00 47.19 91 ARG A C 1
ATOM 698 O O . ARG A 1 91 ? -23.421 0.039 11.057 1.00 47.19 91 ARG A O 1
ATOM 705 N N . SER A 1 92 ? -21.937 0.724 9.548 1.00 43.78 92 SER A N 1
ATOM 706 C CA . SER A 1 92 ? -22.903 0.889 8.453 1.00 43.78 92 SER A CA 1
ATOM 707 C C . SER A 1 92 ? -23.087 -0.364 7.595 1.00 43.78 92 SER A C 1
ATOM 709 O O . SER A 1 92 ? -23.949 -0.355 6.728 1.00 43.78 92 SER A O 1
ATOM 711 N N . SER A 1 93 ? -22.318 -1.436 7.816 1.00 41.25 93 SER A N 1
ATOM 712 C CA . SER A 1 93 ? -22.453 -2.701 7.072 1.00 41.25 93 SER A CA 1
ATOM 713 C C . SER A 1 93 ? -23.095 -3.843 7.866 1.00 41.25 93 SER A C 1
ATOM 715 O O . SER A 1 93 ? -23.320 -4.912 7.313 1.00 41.25 93 SER A O 1
ATOM 717 N N . ARG A 1 94 ? -23.446 -3.640 9.146 1.00 46.69 94 ARG A N 1
ATOM 718 C CA . ARG A 1 94 ? -24.127 -4.655 9.977 1.00 46.69 94 ARG A CA 1
ATOM 719 C C . ARG A 1 94 ? -25.641 -4.431 10.041 1.00 46.69 94 ARG A C 1
ATOM 721 O O . ARG A 1 94 ? -26.232 -4.468 11.115 1.00 46.69 94 ARG A O 1
ATOM 728 N N . GLN A 1 95 ? -26.263 -4.156 8.897 1.00 42.09 95 GLN A N 1
ATOM 729 C CA . GLN A 1 95 ? -27.721 -4.157 8.791 1.00 42.09 95 GLN A CA 1
ATOM 730 C C . GLN A 1 95 ? -28.161 -4.683 7.422 1.00 42.09 95 GLN A C 1
ATOM 732 O O . GLN A 1 95 ? -28.411 -3.917 6.497 1.00 42.09 95 GLN A O 1
ATOM 737 N N . ARG A 1 96 ? -28.168 -6.013 7.325 1.00 41.00 96 ARG A N 1
ATOM 738 C CA . ARG A 1 96 ? -28.964 -6.917 6.469 1.00 41.00 96 ARG A CA 1
ATOM 739 C C . ARG A 1 96 ? -28.363 -8.301 6.736 1.00 41.00 96 ARG A C 1
ATOM 741 O O . ARG A 1 96 ? -27.241 -8.552 6.313 1.00 41.00 96 ARG A O 1
ATOM 748 N N . SER A 1 97 ? -28.804 -8.915 7.837 1.00 41.97 97 SER A N 1
ATOM 749 C CA . SER A 1 97 ? -29.853 -9.953 7.861 1.00 41.97 97 SER A CA 1
ATOM 750 C C . SER A 1 97 ? -29.344 -11.215 7.188 1.00 41.97 97 SER A C 1
ATOM 752 O O . SER A 1 97 ? -29.289 -11.194 5.940 1.00 41.97 97 SER A O 1
#